Protein AF-A0AAV0K8T2-F1 (afdb_monomer_lite)

Radius of gyration: 36.56 Å; chains: 1; bounding box: 36×113×52 Å

Organism: NCBI:txid586396

Sequence (118 aa):
MGLVESIDGLQYTRMSLVPETDYSPFPNNWRPDHEKALLEFISLDDPQRLEDQRSLISEQGLISPQDYISMLVWNYKRNALPMDHQLSIASTVSNIEKEQTLLSGTEDQASTEHMEHV

Secondary structure (DSSP, 8-state):
--GGGSSTT---SSGGGS-----PPPPTT---HHHHHHHHHHHTTSHHHHHHHHHHHHHH----HHHHHHHHHHHHHHHTS-THHHHHHHHHHHHHHHHHHHTTS-------------

InterPro domains:
  IPR051083 Group II Intron Splicing and Mobility/Defense [PTHR34047] (5-93)

Structure (mmCIF, N/CA/C/O backbone):
data_AF-A0AAV0K8T2-F1
#
_entry.id   AF-A0AAV0K8T2-F1
#
loop_
_atom_site.group_PDB
_atom_site.id
_atom_site.type_symbol
_atom_site.label_atom_id
_atom_site.label_alt_id
_atom_site.label_comp_id
_atom_site.label_asym_id
_atom_site.label_entity_id
_atom_site.label_seq_id
_atom_site.pdbx_PDB_ins_code
_atom_site.Cartn_x
_atom_site.Cartn_y
_atom_site.Cartn_z
_atom_site.occupancy
_atom_site.B_iso_or_equiv
_atom_site.auth_seq_id
_atom_site.auth_comp_id
_atom_site.auth_asym_id
_atom_site.auth_atom_id
_atom_site.pdbx_PDB_model_num
ATOM 1 N N . MET A 1 1 ? 20.219 -27.580 -22.091 1.00 50.38 1 MET A N 1
ATOM 2 C CA . MET A 1 1 ? 18.800 -27.679 -21.709 1.00 50.38 1 MET A CA 1
ATOM 3 C C . MET A 1 1 ? 18.552 -26.630 -20.636 1.00 50.38 1 MET A C 1
ATOM 5 O O . MET A 1 1 ? 18.802 -26.890 -19.466 1.00 50.38 1 MET A O 1
ATOM 9 N N . GLY A 1 2 ? 18.291 -25.390 -21.049 1.00 58.22 2 GLY A N 1
ATOM 10 C CA . GLY A 1 2 ? 18.223 -24.226 -20.154 1.00 58.22 2 GLY A CA 1
ATOM 11 C C . GLY A 1 2 ? 16.782 -23.858 -19.799 1.00 58.22 2 GLY A C 1
ATOM 12 O O . GLY A 1 2 ? 15.859 -24.281 -20.485 1.00 58.22 2 GLY A O 1
ATOM 13 N N . LEU A 1 3 ? 16.604 -23.011 -18.777 1.00 59.47 3 LEU A N 1
ATOM 14 C CA . LEU A 1 3 ? 15.305 -22.486 -18.305 1.00 59.47 3 LEU A CA 1
ATOM 15 C C . LEU A 1 3 ? 14.426 -21.854 -19.411 1.00 59.47 3 LEU A C 1
ATOM 17 O O . LEU A 1 3 ? 13.218 -21.698 -19.246 1.00 59.47 3 LEU A O 1
ATOM 21 N N . VAL A 1 4 ? 15.029 -21.511 -20.550 1.00 58.06 4 VAL A N 1
ATOM 22 C CA . VAL A 1 4 ? 14.377 -20.963 -21.748 1.00 58.06 4 VAL A CA 1
ATOM 23 C C . VAL A 1 4 ? 13.436 -21.966 -22.426 1.00 58.06 4 VAL A C 1
ATOM 25 O O . VAL A 1 4 ? 12.441 -21.555 -23.007 1.00 58.06 4 VAL A O 1
ATOM 28 N N . GLU A 1 5 ? 13.716 -23.268 -22.333 1.00 64.44 5 GLU A N 1
ATOM 29 C CA . GLU A 1 5 ? 12.925 -24.326 -22.987 1.00 64.44 5 GLU A CA 1
ATOM 30 C C . GLU A 1 5 ? 11.782 -24.852 -22.096 1.00 64.44 5 GLU A C 1
ATOM 32 O O . GLU A 1 5 ? 10.986 -25.676 -22.537 1.00 64.44 5 GLU A O 1
ATOM 37 N N . SER A 1 6 ? 11.685 -24.396 -20.840 1.00 67.19 6 SER A N 1
ATOM 38 C CA . SER A 1 6 ? 10.708 -24.895 -19.854 1.00 67.19 6 SER A CA 1
ATOM 39 C C . SER A 1 6 ? 9.328 -24.228 -19.903 1.00 67.19 6 SER A C 1
ATOM 41 O O . SER A 1 6 ? 8.436 -24.653 -19.169 1.00 67.19 6 SER A O 1
ATOM 43 N N . ILE A 1 7 ? 9.132 -23.193 -20.729 1.00 73.06 7 ILE A N 1
ATOM 44 C CA . ILE A 1 7 ? 7.849 -22.485 -20.842 1.00 73.06 7 ILE A CA 1
ATOM 45 C C . ILE A 1 7 ? 7.149 -22.921 -22.128 1.00 73.06 7 ILE A C 1
ATOM 47 O O . ILE A 1 7 ? 7.559 -22.554 -23.230 1.00 73.06 7 ILE A O 1
ATOM 51 N N . ASP A 1 8 ? 6.077 -23.695 -21.975 1.00 77.00 8 ASP A N 1
ATOM 52 C CA . ASP A 1 8 ? 5.278 -24.170 -23.101 1.00 77.00 8 ASP A CA 1
ATOM 53 C C . ASP A 1 8 ? 4.656 -22.986 -23.867 1.00 77.00 8 ASP A C 1
ATOM 55 O O . ASP A 1 8 ? 4.069 -22.077 -23.277 1.00 77.00 8 ASP A O 1
ATOM 59 N N . GLY A 1 9 ? 4.841 -22.964 -25.188 1.00 74.19 9 GLY A N 1
ATOM 60 C CA . GLY A 1 9 ? 4.389 -21.883 -26.074 1.00 74.19 9 GLY A CA 1
ATOM 61 C C . GLY A 1 9 ? 5.331 -20.678 -26.240 1.00 74.19 9 GLY A C 1
ATOM 62 O O . GLY A 1 9 ? 5.055 -19.828 -27.088 1.00 74.19 9 GLY A O 1
ATOM 63 N N . LEU A 1 10 ? 6.453 -20.591 -25.514 1.00 73.88 10 LEU A N 1
ATOM 64 C CA . LEU A 1 10 ? 7.422 -19.498 -25.673 1.00 73.88 10 LEU A CA 1
ATOM 65 C C . LEU A 1 10 ? 8.540 -19.890 -26.653 1.00 73.88 10 LEU A C 1
ATOM 67 O O . LEU A 1 10 ? 9.442 -20.650 -26.317 1.00 73.88 10 LEU A O 1
ATOM 71 N N . GLN A 1 11 ? 8.488 -19.361 -27.879 1.00 76.12 11 GLN A N 1
ATOM 72 C CA . GLN A 1 11 ? 9.486 -19.618 -28.925 1.00 76.12 11 GLN A CA 1
ATOM 73 C C . GLN A 1 11 ? 10.284 -18.345 -29.226 1.00 76.12 11 GLN A C 1
ATOM 75 O O . GLN A 1 11 ? 9.730 -17.358 -29.712 1.00 76.12 11 GLN A O 1
ATOM 80 N N . TYR A 1 12 ? 11.595 -18.364 -28.978 1.00 73.75 12 TYR A N 1
ATOM 81 C CA . TYR A 1 12 ? 12.491 -17.277 -29.380 1.00 73.75 12 TYR A CA 1
ATOM 82 C C . TYR A 1 12 ? 13.090 -17.565 -30.759 1.00 73.75 12 TYR A C 1
ATOM 84 O O . TYR A 1 12 ? 13.816 -18.538 -30.942 1.00 73.75 12 TYR A O 1
ATOM 92 N N . THR A 1 13 ? 12.854 -16.679 -31.730 1.00 79.00 13 THR A N 1
ATOM 93 C CA . THR A 1 13 ? 13.376 -16.826 -33.104 1.00 79.00 13 THR A CA 1
ATOM 94 C C . THR A 1 13 ? 14.907 -16.773 -33.174 1.00 79.00 13 THR A C 1
ATOM 96 O O . THR A 1 13 ? 15.511 -17.290 -34.113 1.00 79.00 13 THR A O 1
ATOM 99 N N . ARG A 1 14 ? 15.560 -16.114 -32.209 1.00 76.25 14 ARG A N 1
ATOM 100 C CA . ARG A 1 14 ? 17.022 -15.991 -32.107 1.00 76.25 14 ARG A CA 1
ATOM 101 C C . ARG A 1 14 ? 17.438 -16.030 -30.641 1.00 76.25 14 ARG A C 1
ATOM 103 O O . ARG A 1 14 ? 16.779 -15.412 -29.814 1.00 76.25 14 ARG A O 1
ATOM 110 N N . MET A 1 15 ? 18.575 -16.660 -30.339 1.00 69.62 15 MET A N 1
ATOM 111 C CA . MET A 1 15 ? 19.129 -16.705 -28.975 1.00 69.62 15 MET A CA 1
ATOM 112 C C . MET A 1 15 ? 19.415 -15.309 -28.399 1.00 69.62 15 MET A C 1
ATOM 114 O O . MET A 1 15 ? 19.295 -15.111 -27.201 1.00 69.62 15 MET A O 1
ATOM 118 N N . SER A 1 16 ? 19.703 -14.319 -29.252 1.00 74.81 16 SER A N 1
ATOM 119 C CA . SER A 1 16 ? 19.895 -12.917 -28.850 1.00 74.81 16 SER A CA 1
ATOM 120 C C . SER A 1 16 ? 18.620 -12.207 -28.378 1.00 74.81 16 SER A C 1
ATOM 122 O O . SER A 1 16 ? 18.697 -11.070 -27.933 1.00 74.81 16 SER A O 1
ATOM 1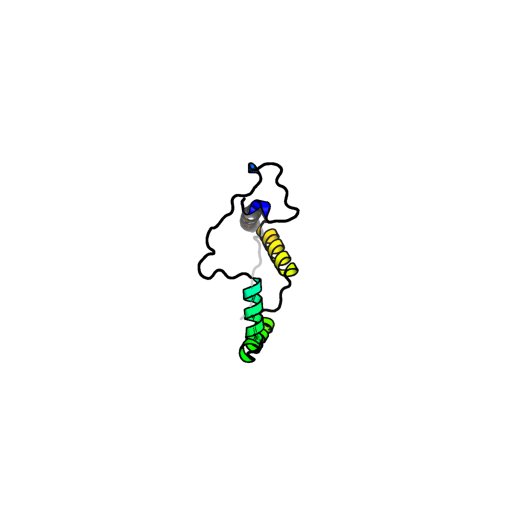24 N N . LEU A 1 17 ? 17.443 -12.812 -28.573 1.00 72.38 17 LEU A N 1
ATOM 125 C CA . LEU A 1 17 ? 16.158 -12.269 -28.116 1.00 72.38 17 LEU A CA 1
ATOM 126 C C . LEU A 1 17 ? 15.755 -12.820 -26.750 1.00 72.38 17 LEU A C 1
ATOM 128 O O . LEU A 1 17 ? 14.760 -12.366 -26.191 1.00 72.38 17 LEU A O 1
ATOM 132 N N . VAL A 1 18 ? 16.508 -13.792 -26.230 1.00 77.31 18 VAL A N 1
ATOM 133 C CA . VAL A 1 18 ? 16.355 -14.243 -24.854 1.00 77.31 18 VAL A CA 1
ATOM 134 C C . VAL A 1 18 ? 16.893 -13.118 -23.968 1.00 77.31 18 VAL A C 1
ATOM 136 O O . VAL A 1 18 ? 18.082 -12.808 -24.066 1.00 77.31 18 VAL A O 1
ATOM 139 N N . PRO A 1 19 ? 16.054 -12.475 -23.139 1.00 76.69 19 PRO A N 1
ATOM 140 C CA . PRO A 1 19 ? 16.553 -11.496 -22.189 1.00 76.69 19 PRO A CA 1
ATOM 141 C C . PRO A 1 19 ? 17.514 -12.191 -21.225 1.00 76.69 19 PRO A C 1
ATOM 143 O O . PRO A 1 19 ? 17.255 -13.311 -20.775 1.00 76.69 19 PRO A O 1
ATOM 146 N N . GLU A 1 20 ? 18.625 -11.534 -20.904 1.00 76.88 20 GLU A N 1
ATOM 147 C CA . GLU A 1 20 ? 19.495 -12.018 -19.841 1.00 76.88 20 GLU A CA 1
ATOM 148 C C . GLU A 1 20 ? 18.703 -12.028 -18.530 1.00 76.88 20 GLU A C 1
ATOM 150 O O . GLU A 1 20 ? 18.023 -11.062 -18.179 1.00 76.88 20 GLU A O 1
ATOM 155 N N . THR A 1 21 ? 18.732 -13.158 -17.830 1.00 76.31 21 THR A N 1
ATOM 156 C CA . THR A 1 21 ? 18.062 -13.297 -16.539 1.00 76.31 21 THR A CA 1
ATOM 157 C C . THR A 1 21 ? 18.824 -12.494 -15.499 1.00 76.31 21 THR A C 1
ATOM 159 O O . THR A 1 21 ? 19.937 -12.868 -15.124 1.00 76.31 21 THR A O 1
ATOM 162 N N . ASP A 1 22 ? 18.214 -11.412 -15.028 1.00 80.50 22 ASP A N 1
ATOM 163 C CA . ASP A 1 22 ? 18.717 -10.657 -13.890 1.00 80.50 22 ASP A CA 1
ATOM 164 C C . ASP A 1 22 ? 18.441 -11.436 -12.595 1.00 80.50 22 ASP A C 1
ATOM 166 O O . ASP A 1 22 ? 17.311 -11.502 -12.112 1.00 80.50 22 ASP A O 1
ATOM 170 N N . TYR A 1 23 ? 19.485 -12.069 -12.057 1.00 79.62 23 TYR A N 1
ATOM 171 C CA . TYR A 1 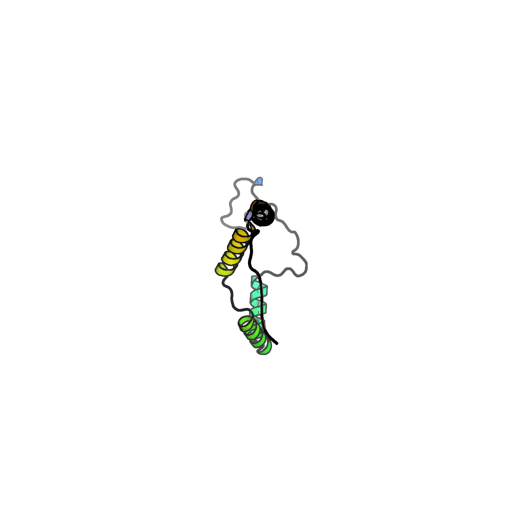23 ? 19.452 -12.744 -10.756 1.00 79.62 23 TYR A CA 1
ATOM 172 C C . TYR A 1 23 ? 19.856 -11.814 -9.609 1.00 79.62 23 TYR A C 1
ATOM 174 O O . TYR A 1 23 ? 20.224 -12.303 -8.536 1.00 79.62 23 TYR A O 1
ATOM 182 N N . SER A 1 24 ? 19.832 -10.491 -9.817 1.00 85.31 24 SER A N 1
ATOM 183 C CA . SER A 1 24 ? 20.051 -9.535 -8.737 1.00 85.31 24 SER A CA 1
ATOM 184 C C . SER A 1 24 ? 19.113 -9.876 -7.579 1.00 85.31 24 SER A C 1
ATOM 186 O O . SER A 1 24 ? 17.894 -9.928 -7.769 1.00 85.31 24 SER A O 1
ATOM 188 N N . PRO A 1 25 ? 19.655 -10.160 -6.381 1.00 86.00 25 PRO A N 1
ATOM 189 C CA . PRO A 1 25 ? 18.822 -10.471 -5.239 1.00 86.00 25 PRO A CA 1
ATOM 190 C C . PRO A 1 25 ? 17.930 -9.271 -4.951 1.00 86.00 25 PRO A C 1
ATOM 192 O O . PRO A 1 25 ? 18.337 -8.116 -5.116 1.00 86.00 25 PRO A O 1
ATOM 195 N N . PHE A 1 26 ? 16.711 -9.544 -4.497 1.00 84.81 26 PHE A N 1
ATOM 196 C CA . PHE A 1 26 ? 15.845 -8.468 -4.062 1.00 84.81 26 PHE A CA 1
ATOM 197 C C . PHE A 1 26 ? 16.535 -7.648 -2.957 1.00 84.81 26 PHE A C 1
ATOM 199 O O . PHE A 1 26 ? 17.255 -8.218 -2.129 1.00 84.81 26 PHE A O 1
ATOM 206 N N . PRO A 1 27 ? 16.322 -6.320 -2.920 1.00 89.75 27 PRO A N 1
ATOM 207 C CA . PRO A 1 27 ? 16.819 -5.482 -1.838 1.00 89.75 27 PRO A CA 1
ATOM 208 C C . PRO A 1 27 ? 16.429 -6.044 -0.466 1.00 89.75 27 PRO A C 1
ATOM 210 O O . PRO A 1 27 ? 15.379 -6.672 -0.315 1.00 89.75 27 PRO A O 1
ATOM 213 N N . ASN A 1 28 ? 17.239 -5.778 0.560 1.00 85.31 28 ASN A N 1
ATOM 214 C CA . ASN A 1 28 ? 16.877 -6.156 1.926 1.00 85.31 28 ASN A CA 1
ATOM 215 C C . ASN A 1 28 ? 15.500 -5.574 2.286 1.00 85.31 28 ASN A C 1
ATOM 217 O O . ASN A 1 28 ? 15.241 -4.393 2.056 1.00 85.31 28 ASN A O 1
ATOM 221 N N . ASN A 1 29 ? 14.630 -6.412 2.855 1.00 85.88 29 ASN A N 1
ATOM 222 C CA . ASN A 1 29 ? 13.235 -6.101 3.195 1.00 85.88 29 ASN A CA 1
ATOM 223 C C . ASN A 1 29 ? 12.328 -5.795 1.991 1.00 85.88 29 ASN A C 1
ATOM 225 O O . ASN A 1 29 ? 11.255 -5.210 2.162 1.00 85.88 29 ASN A O 1
ATOM 229 N N . TRP A 1 30 ? 12.725 -6.184 0.776 1.00 89.56 30 TRP A N 1
ATOM 230 C CA . TRP A 1 30 ? 11.823 -6.122 -0.363 1.00 89.56 30 TRP A CA 1
ATOM 231 C C . TRP A 1 30 ? 10.648 -7.066 -0.137 1.00 89.56 30 TRP A C 1
ATOM 233 O O . TRP A 1 30 ? 10.812 -8.251 0.155 1.00 89.56 30 TRP A O 1
ATOM 243 N N . ARG A 1 31 ? 9.453 -6.507 -0.279 1.00 88.56 31 ARG A N 1
ATOM 244 C CA . ARG A 1 31 ? 8.195 -7.223 -0.169 1.00 88.56 31 ARG A CA 1
ATOM 245 C C . ARG A 1 31 ? 7.325 -6.843 -1.367 1.00 88.56 31 ARG A C 1
ATOM 247 O O . ARG A 1 31 ? 7.185 -5.639 -1.620 1.00 88.56 31 ARG A O 1
ATOM 254 N N . PRO A 1 32 ? 6.715 -7.81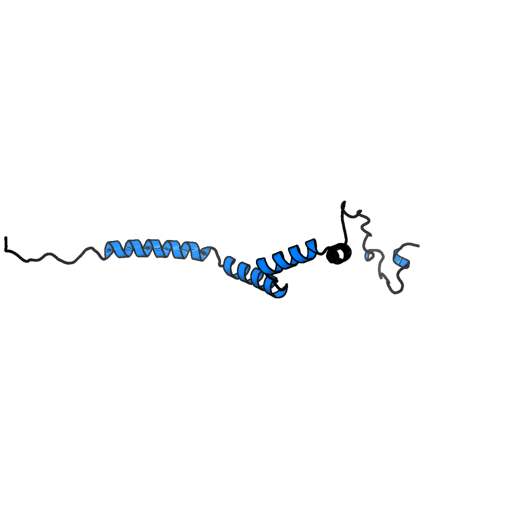2 -2.066 1.00 92.50 32 PRO A N 1
ATOM 255 C CA . PRO A 1 32 ? 5.731 -7.531 -3.101 1.00 92.50 32 PRO A CA 1
ATOM 256 C C . PRO A 1 32 ? 4.555 -6.708 -2.563 1.00 92.50 32 PRO A C 1
ATOM 258 O O . PRO A 1 32 ? 4.118 -6.896 -1.427 1.00 92.50 32 PRO A O 1
ATOM 261 N N . ASP A 1 33 ? 3.982 -5.835 -3.387 1.00 89.19 33 ASP A N 1
ATOM 262 C CA . ASP A 1 33 ? 2.890 -4.960 -2.938 1.00 89.19 33 ASP A CA 1
ATOM 263 C C . ASP A 1 33 ? 1.634 -5.734 -2.527 1.00 89.19 33 ASP A C 1
ATOM 265 O O . ASP A 1 33 ? 0.975 -5.372 -1.554 1.00 89.19 33 ASP A O 1
ATOM 269 N N . HIS A 1 34 ? 1.350 -6.856 -3.193 1.00 91.25 34 HIS A N 1
ATOM 270 C CA . HIS A 1 34 ? 0.235 -7.720 -2.809 1.00 91.25 34 HIS A CA 1
ATOM 271 C C . HIS A 1 34 ? 0.421 -8.322 -1.405 1.00 91.25 34 HIS A C 1
ATOM 273 O O . HIS A 1 34 ? -0.542 -8.422 -0.653 1.00 91.25 34 HIS A O 1
ATOM 279 N N . GLU A 1 35 ? 1.650 -8.675 -1.010 1.00 93.06 35 GLU A N 1
ATOM 280 C CA . GLU A 1 35 ? 1.929 -9.192 0.334 1.00 93.06 35 GLU A CA 1
ATOM 281 C C . GLU A 1 35 ? 1.768 -8.091 1.393 1.00 93.06 35 GLU A C 1
ATOM 283 O O . GLU A 1 35 ? 1.249 -8.348 2.478 1.00 93.06 35 GLU A O 1
ATOM 288 N N . LYS A 1 36 ? 2.147 -6.843 1.077 1.00 91.62 36 LYS A N 1
ATOM 289 C CA . LYS A 1 36 ? 1.898 -5.694 1.968 1.00 91.62 36 LYS A CA 1
ATOM 290 C C . LYS A 1 36 ? 0.402 -5.499 2.209 1.00 91.62 36 LYS A C 1
ATOM 292 O O . LYS A 1 36 ? -0.000 -5.380 3.362 1.00 91.62 36 LYS A O 1
ATOM 297 N N . ALA A 1 37 ? -0.400 -5.529 1.144 1.00 88.75 37 ALA A N 1
ATOM 298 C CA . ALA A 1 37 ? -1.850 -5.370 1.229 1.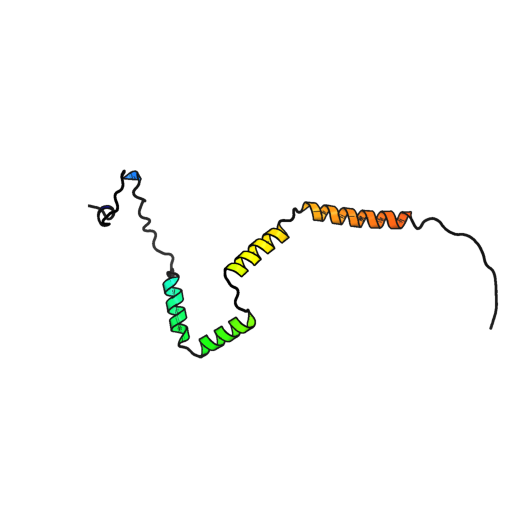00 88.75 37 ALA A CA 1
ATOM 299 C C . ALA A 1 37 ? -2.510 -6.486 2.056 1.00 88.75 37 ALA A C 1
ATOM 301 O O . ALA A 1 37 ? -3.390 -6.218 2.868 1.00 88.75 37 ALA A O 1
ATOM 302 N N . LEU A 1 38 ? -2.061 -7.736 1.900 1.00 92.19 38 LEU A N 1
ATOM 303 C CA . LEU A 1 38 ? -2.572 -8.858 2.694 1.00 92.19 38 LEU A CA 1
ATOM 304 C C . LEU A 1 38 ? -2.229 -8.722 4.181 1.00 92.19 38 LEU A C 1
ATOM 306 O O . LEU A 1 38 ? -3.073 -8.995 5.029 1.00 92.19 38 LEU A O 1
ATOM 310 N N . LEU A 1 39 ? -1.014 -8.286 4.514 1.00 91.06 39 LEU A N 1
ATOM 311 C CA . LEU A 1 39 ? -0.616 -8.076 5.908 1.00 91.06 39 LEU A CA 1
ATOM 312 C C . LEU A 1 39 ? -1.353 -6.906 6.553 1.00 91.06 39 LEU A C 1
ATOM 314 O O . LEU A 1 39 ? -1.729 -6.993 7.720 1.00 91.06 39 LEU A O 1
ATOM 318 N N . GLU A 1 40 ? -1.588 -5.836 5.797 1.00 87.81 40 GLU A N 1
ATOM 319 C CA . GLU A 1 40 ? -2.450 -4.745 6.236 1.00 87.81 40 GLU A CA 1
ATOM 320 C C . GLU A 1 40 ? -3.868 -5.255 6.501 1.00 87.81 40 GLU A C 1
ATOM 322 O O . GLU A 1 40 ? -4.396 -5.011 7.582 1.00 87.81 40 GLU A O 1
ATOM 327 N N . PHE A 1 41 ? -4.438 -6.033 5.576 1.00 87.50 41 PHE A N 1
ATOM 328 C CA . PHE A 1 41 ? -5.767 -6.619 5.726 1.00 87.50 41 PHE A CA 1
ATOM 329 C C . PHE A 1 41 ? -5.877 -7.506 6.971 1.00 87.50 41 PHE A C 1
ATOM 331 O O . PHE A 1 41 ? -6.838 -7.393 7.722 1.00 87.50 41 PHE A O 1
ATOM 338 N N . ILE A 1 42 ? -4.871 -8.343 7.234 1.00 89.12 42 ILE A N 1
ATOM 339 C CA . ILE A 1 42 ? -4.805 -9.152 8.460 1.00 89.12 42 ILE A CA 1
ATOM 340 C C . ILE A 1 42 ? -4.741 -8.252 9.701 1.00 89.12 42 ILE A C 1
ATOM 342 O O . ILE A 1 42 ? -5.364 -8.555 10.714 1.00 89.12 42 ILE A O 1
ATOM 346 N N . SER A 1 43 ? -4.026 -7.126 9.631 1.00 86.12 43 SER A N 1
ATOM 347 C CA . SER A 1 43 ? -3.935 -6.181 10.750 1.00 86.12 43 SER A CA 1
ATOM 348 C C . SER A 1 43 ? -5.249 -5.453 11.063 1.00 86.12 43 SER A C 1
ATOM 350 O O . SER A 1 43 ? -5.362 -4.885 12.145 1.00 86.12 43 SER A O 1
ATOM 352 N N . LEU A 1 44 ? -6.244 -5.500 10.168 1.00 84.00 44 LEU A N 1
ATOM 353 C CA . LEU A 1 44 ? -7.585 -4.944 10.404 1.00 84.00 44 LEU A CA 1
ATOM 354 C C . LEU A 1 44 ? -8.410 -5.747 11.417 1.00 84.00 44 LEU A C 1
ATOM 356 O O . LEU A 1 44 ? -9.450 -5.262 11.854 1.00 84.00 44 LEU A O 1
ATOM 360 N N . ASP A 1 45 ? -7.974 -6.958 11.781 1.00 87.44 45 ASP A N 1
ATOM 361 C CA . ASP A 1 45 ? -8.607 -7.751 12.845 1.00 87.44 45 ASP A CA 1
ATOM 362 C C . ASP A 1 45 ? -8.429 -7.093 14.229 1.00 87.44 45 ASP A C 1
ATOM 364 O O . ASP A 1 45 ? -9.219 -7.316 15.145 1.00 87.44 45 ASP A O 1
ATOM 368 N N . ASP A 1 46 ? -7.417 -6.228 14.378 1.00 91.00 46 ASP A N 1
ATOM 369 C CA . ASP A 1 46 ? -7.223 -5.422 15.580 1.00 91.00 46 ASP A CA 1
ATOM 370 C C . ASP A 1 46 ? -8.194 -4.219 15.593 1.00 91.00 46 ASP A C 1
ATOM 372 O O . ASP A 1 46 ? -8.065 -3.307 14.762 1.00 91.00 46 ASP A O 1
ATOM 376 N N . PRO A 1 47 ? -9.141 -4.158 16.552 1.00 88.00 47 PRO A N 1
ATOM 377 C CA . PRO A 1 47 ? -10.130 -3.086 16.614 1.00 88.00 47 PRO A CA 1
ATOM 378 C C . PRO A 1 47 ? -9.505 -1.703 16.828 1.00 88.00 47 PRO A C 1
ATOM 380 O O . PRO A 1 47 ? -10.086 -0.712 16.387 1.00 88.00 47 PRO A O 1
ATOM 383 N N . GLN A 1 48 ? -8.333 -1.614 17.468 1.00 89.12 48 GLN A N 1
ATOM 384 C CA . GLN A 1 48 ? -7.659 -0.333 17.681 1.00 89.12 48 GLN A CA 1
ATOM 385 C C . GLN A 1 48 ? -7.136 0.237 16.357 1.00 89.12 48 GLN A C 1
ATOM 387 O O . GLN A 1 48 ? -7.357 1.407 16.053 1.00 89.12 48 GLN A O 1
ATOM 392 N N . ARG A 1 49 ? -6.511 -0.606 15.527 1.00 86.44 49 ARG A N 1
ATOM 393 C CA . ARG A 1 49 ? -5.971 -0.193 14.220 1.00 86.44 49 ARG A CA 1
ATOM 394 C C . ARG A 1 49 ? -7.072 0.244 13.263 1.00 86.44 49 ARG A C 1
ATOM 396 O O . ARG A 1 49 ? -6.888 1.202 12.515 1.00 86.44 49 ARG A O 1
ATOM 403 N N . LEU A 1 50 ? -8.212 -0.443 13.304 1.00 87.00 50 LEU A N 1
ATOM 404 C CA . LEU A 1 50 ? -9.369 -0.098 12.486 1.00 87.00 50 LEU A CA 1
ATOM 405 C C . LEU A 1 50 ? -9.940 1.277 12.860 1.00 87.00 50 LEU A C 1
ATOM 407 O O . LEU A 1 50 ? -10.289 2.057 11.972 1.00 87.00 50 LEU A O 1
ATOM 411 N N . GLU A 1 51 ? -10.040 1.579 14.155 1.00 89.38 51 GLU A N 1
ATOM 412 C CA . GLU A 1 51 ? -10.534 2.876 14.623 1.00 89.38 51 GLU A CA 1
ATOM 413 C C . GLU A 1 51 ? -9.562 4.009 14.269 1.00 89.38 51 GLU A C 1
ATOM 415 O O . GLU A 1 51 ? -9.990 5.044 13.758 1.00 89.38 51 GLU A O 1
ATOM 420 N N . ASP A 1 52 ? -8.253 3.782 14.409 1.00 88.81 52 ASP A N 1
ATOM 421 C CA . ASP A 1 52 ? -7.227 4.742 13.988 1.00 88.81 52 ASP A CA 1
ATOM 422 C C . ASP A 1 52 ? -7.321 5.037 12.479 1.00 88.81 52 ASP A C 1
ATOM 424 O O . ASP A 1 52 ? -7.301 6.196 12.057 1.00 88.81 52 ASP A O 1
ATOM 428 N N . GLN A 1 53 ? -7.491 4.007 11.643 1.00 86.19 53 GLN A N 1
ATOM 429 C CA . GLN A 1 53 ? -7.680 4.187 10.200 1.00 86.19 53 GLN A CA 1
ATOM 430 C C . GLN A 1 53 ? -8.976 4.924 9.865 1.00 86.19 53 GLN A C 1
ATOM 432 O O . GLN A 1 53 ? -8.991 5.743 8.946 1.00 86.19 53 GLN A O 1
ATOM 437 N N . ARG A 1 54 ? -10.063 4.670 10.600 1.00 86.88 54 ARG A N 1
ATOM 438 C CA . ARG A 1 54 ? -11.316 5.420 10.445 1.00 86.88 54 ARG A CA 1
ATOM 439 C C . ARG A 1 54 ? -11.142 6.886 10.810 1.00 86.88 54 ARG A C 1
ATOM 441 O O . ARG A 1 54 ? -11.629 7.733 10.062 1.00 86.88 54 ARG A O 1
ATOM 448 N N . SER A 1 55 ? -10.421 7.178 11.891 1.00 90.19 55 SER A N 1
ATOM 449 C CA . SER A 1 55 ? -10.085 8.548 12.284 1.00 90.19 55 SER A CA 1
ATOM 450 C C . SER A 1 55 ? -9.300 9.244 11.176 1.00 90.19 55 SER A C 1
ATOM 452 O O . SER A 1 55 ? -9.728 10.290 10.695 1.00 90.19 55 SER A O 1
ATOM 454 N N . LEU A 1 56 ? -8.234 8.617 10.672 1.00 87.38 56 LEU A N 1
ATOM 455 C CA . LEU A 1 56 ? -7.416 9.163 9.582 1.00 87.38 56 LEU A CA 1
ATOM 456 C C . LEU A 1 56 ? -8.231 9.402 8.304 1.00 87.38 56 LEU A C 1
ATOM 458 O O . LEU A 1 56 ? -8.163 10.471 7.704 1.00 87.38 56 LEU A O 1
ATOM 462 N N . ILE A 1 57 ? -9.064 8.441 7.902 1.00 88.50 57 ILE A N 1
ATOM 463 C CA . ILE A 1 57 ? -9.948 8.602 6.741 1.00 88.50 57 ILE A CA 1
ATOM 464 C C . ILE A 1 57 ? -10.943 9.748 6.960 1.00 88.50 57 ILE A C 1
ATOM 466 O O . ILE A 1 57 ? -11.240 10.482 6.018 1.00 88.50 57 ILE A O 1
ATOM 470 N N . SER A 1 58 ? -11.454 9.924 8.181 1.00 89.75 58 SER A N 1
ATOM 471 C CA . SER A 1 58 ? -12.374 11.019 8.503 1.00 89.75 58 SER A CA 1
ATOM 472 C C . SER A 1 58 ? -11.692 12.391 8.506 1.00 89.75 58 SER A C 1
ATOM 474 O O . SER A 1 58 ? -12.304 13.372 8.087 1.00 89.75 58 SER A O 1
ATOM 476 N N . GLU A 1 59 ? -10.426 12.459 8.922 1.00 91.69 59 GLU A N 1
ATOM 477 C CA . GLU A 1 59 ? -9.651 13.698 9.011 1.00 91.69 59 GLU A CA 1
ATOM 478 C C . GLU A 1 59 ? -9.043 14.116 7.669 1.00 91.69 59 GLU A C 1
ATOM 480 O O . GLU A 1 59 ? -9.140 15.279 7.278 1.00 91.69 59 GLU A O 1
ATOM 485 N N . GLN A 1 60 ? -8.390 13.189 6.964 1.00 85.06 60 GLN A N 1
ATOM 486 C CA . GLN A 1 60 ? -7.711 13.467 5.695 1.00 85.06 60 GLN A CA 1
ATOM 487 C C . GLN A 1 60 ? -8.629 13.303 4.477 1.00 85.06 60 GLN A C 1
ATOM 489 O O . GLN A 1 60 ? -8.326 13.839 3.409 1.00 85.06 60 GLN A O 1
ATOM 494 N N . GLY A 1 61 ? -9.757 12.608 4.629 1.00 83.25 61 GLY A N 1
ATOM 495 C CA . GLY A 1 61 ? -10.651 12.278 3.526 1.00 83.25 61 GLY A CA 1
ATOM 496 C C . GLY A 1 61 ? -10.072 11.210 2.594 1.00 83.25 61 GLY A C 1
ATOM 497 O O . GLY A 1 61 ? -8.877 10.919 2.573 1.00 83.25 61 GLY A O 1
ATOM 498 N N . LEU A 1 62 ? -10.942 10.607 1.787 1.00 84.19 62 LEU A N 1
ATOM 499 C CA . LEU A 1 62 ? -10.537 9.709 0.707 1.00 84.19 62 LEU A CA 1
ATOM 500 C C . LEU A 1 62 ? -10.411 10.510 -0.586 1.00 84.19 62 LEU A C 1
ATOM 502 O O . LEU A 1 62 ? -11.357 11.185 -0.991 1.00 84.19 62 LEU A O 1
ATOM 506 N N . ILE A 1 63 ? -9.264 10.397 -1.254 1.00 86.12 63 ILE A N 1
ATOM 507 C CA . ILE A 1 63 ? -9.077 10.910 -2.611 1.00 86.12 63 ILE A CA 1
ATOM 508 C C . ILE A 1 63 ? -9.055 9.735 -3.583 1.00 86.12 63 ILE A C 1
ATOM 510 O O . ILE A 1 63 ? -8.338 8.754 -3.373 1.00 86.12 63 ILE A O 1
ATOM 514 N N . SER A 1 64 ? -9.852 9.806 -4.650 1.00 87.44 64 SER A N 1
ATOM 515 C CA . SER A 1 64 ? -9.758 8.792 -5.695 1.00 87.44 64 SER A CA 1
ATOM 516 C C . SER A 1 64 ? -8.431 8.959 -6.453 1.00 87.44 64 SER A C 1
ATOM 518 O O . SER A 1 64 ? -7.934 10.082 -6.592 1.00 87.44 64 SER A O 1
ATOM 520 N N . PRO A 1 65 ? -7.846 7.880 -7.005 1.00 87.69 65 PRO A N 1
ATOM 521 C CA . PRO A 1 65 ? -6.655 7.998 -7.846 1.00 87.69 65 PRO A CA 1
ATOM 522 C C . PRO A 1 65 ? -6.843 8.987 -9.007 1.00 87.69 65 PRO A C 1
ATOM 524 O O . PRO A 1 65 ? -5.916 9.708 -9.374 1.00 87.69 65 PRO A O 1
ATOM 527 N N . GLN A 1 66 ? -8.060 9.063 -9.555 1.00 92.75 66 GLN A N 1
ATOM 528 C CA . GLN A 1 66 ? -8.418 10.007 -10.611 1.00 92.75 66 GLN A CA 1
ATOM 529 C C . GLN A 1 66 ? -8.370 11.462 -10.126 1.00 92.75 66 GLN A C 1
ATOM 531 O O . GLN A 1 66 ? -7.814 12.316 -10.823 1.00 92.75 66 GLN A O 1
ATOM 536 N N . ASP A 1 67 ? -8.906 11.751 -8.940 1.00 89.62 67 ASP A N 1
ATOM 537 C CA . ASP A 1 67 ? -8.869 13.095 -8.351 1.00 89.62 67 ASP A CA 1
ATOM 538 C C . ASP A 1 67 ? -7.437 13.503 -8.001 1.00 89.62 67 ASP A C 1
ATOM 540 O O . ASP A 1 67 ? -7.037 14.643 -8.239 1.00 89.62 67 ASP A O 1
ATOM 544 N N . TYR A 1 68 ? -6.626 12.556 -7.522 1.00 90.44 68 TYR A N 1
ATOM 545 C CA . TYR A 1 68 ? -5.210 12.783 -7.244 1.00 90.44 68 TYR A CA 1
ATOM 546 C C . TYR A 1 68 ? -4.435 13.162 -8.512 1.00 90.44 68 TYR A C 1
ATOM 548 O O . TYR A 1 68 ? -3.736 14.177 -8.537 1.00 90.44 68 TYR A O 1
ATOM 556 N N . ILE A 1 69 ? -4.611 12.403 -9.599 1.00 94.25 69 ILE A N 1
ATOM 557 C CA . ILE A 1 69 ? -3.997 12.719 -10.898 1.00 94.25 69 ILE A CA 1
ATOM 558 C C . ILE A 1 69 ? -4.492 14.077 -11.407 1.00 94.25 69 ILE A C 1
ATOM 560 O O . ILE A 1 69 ? -3.693 14.891 -11.872 1.00 94.25 69 ILE A O 1
ATOM 564 N N . SER A 1 70 ? -5.789 14.355 -11.282 1.00 94.75 70 SER A N 1
ATOM 565 C CA . SER A 1 70 ? -6.381 15.628 -11.705 1.00 94.75 70 SER A CA 1
ATOM 566 C C . SER A 1 70 ? -5.787 16.808 -10.935 1.00 94.75 70 SER A C 1
ATOM 568 O O . SER A 1 70 ? -5.429 17.816 -11.543 1.00 94.75 70 SER A O 1
ATOM 570 N N . MET A 1 71 ? -5.598 16.668 -9.622 1.00 92.25 71 MET A N 1
ATOM 571 C CA . MET A 1 71 ? -4.935 17.662 -8.779 1.00 92.25 71 MET A CA 1
ATOM 572 C C . MET A 1 71 ? -3.476 17.881 -9.198 1.00 92.25 71 MET A C 1
ATOM 574 O O . MET A 1 71 ? -3.041 19.029 -9.294 1.00 92.25 71 MET A O 1
ATOM 578 N N . LEU A 1 72 ? -2.721 16.818 -9.489 1.00 92.44 72 LEU A N 1
ATOM 579 C CA . LEU A 1 72 ? -1.339 16.934 -9.968 1.00 92.44 72 LEU A CA 1
ATOM 580 C C . LEU A 1 72 ? -1.260 17.672 -11.308 1.00 92.44 72 LEU A C 1
ATOM 582 O O . LEU A 1 72 ? -0.490 18.624 -11.439 1.00 92.44 72 LEU A O 1
ATOM 586 N N . VAL A 1 73 ? -2.079 17.275 -12.285 1.00 94.75 73 VAL A N 1
ATOM 587 C CA . VAL A 1 73 ? -2.135 17.911 -13.612 1.00 94.75 73 VAL A CA 1
ATOM 588 C C . VAL A 1 73 ? -2.561 19.371 -13.492 1.00 94.75 73 VAL A C 1
ATOM 590 O O . VAL A 1 73 ? -1.985 20.241 -14.146 1.00 94.75 73 VAL A O 1
ATOM 593 N N . TRP A 1 74 ? -3.539 19.659 -12.635 1.00 90.31 74 TRP A N 1
ATOM 594 C CA . TRP A 1 74 ? -3.999 21.018 -12.379 1.00 90.31 74 TRP A CA 1
ATOM 595 C C . TRP A 1 74 ? -2.915 21.885 -11.735 1.00 90.31 74 TRP A C 1
ATOM 597 O O . TRP A 1 74 ? -2.657 22.992 -12.208 1.00 90.31 74 TRP A O 1
ATOM 607 N N . ASN A 1 75 ? -2.231 21.376 -10.709 1.00 89.94 75 ASN A N 1
ATOM 608 C CA . ASN A 1 75 ? -1.117 22.065 -10.060 1.00 89.94 75 ASN A CA 1
ATOM 609 C C . ASN A 1 75 ? 0.032 22.309 -11.036 1.00 89.94 75 ASN A C 1
ATOM 611 O O . ASN A 1 75 ? 0.580 23.409 -11.072 1.00 89.94 75 ASN A O 1
ATOM 615 N N . TYR A 1 76 ? 0.357 21.319 -11.868 1.00 90.69 76 TYR A N 1
ATOM 616 C CA . TYR A 1 76 ? 1.341 21.480 -12.929 1.00 90.69 76 TYR A CA 1
ATOM 617 C C . TYR A 1 76 ? 0.914 22.582 -13.898 1.00 90.69 76 TYR A C 1
ATOM 619 O O . TYR A 1 76 ? 1.659 23.531 -14.088 1.00 90.69 76 TYR A O 1
ATOM 627 N N . LYS A 1 77 ? -0.310 22.537 -14.434 1.00 89.19 77 LYS A N 1
ATOM 628 C CA . LYS A 1 77 ? -0.834 23.566 -15.346 1.00 89.19 77 LYS A CA 1
ATOM 629 C C . LYS A 1 77 ? -0.806 24.968 -14.727 1.00 89.19 77 LYS A C 1
ATOM 631 O O . LYS A 1 77 ? -0.434 25.920 -15.405 1.00 89.19 77 LYS A O 1
ATOM 636 N N . ARG A 1 78 ? -1.194 25.102 -13.455 1.00 85.94 78 ARG A N 1
ATOM 637 C CA . ARG A 1 78 ? -1.210 26.384 -12.733 1.00 85.94 78 ARG A CA 1
ATOM 638 C C . ARG A 1 78 ? 0.197 26.941 -12.520 1.00 85.94 78 ARG A C 1
ATOM 640 O O . ARG A 1 78 ? 0.398 28.143 -12.647 1.00 85.94 78 ARG A O 1
ATOM 647 N N . ASN A 1 79 ? 1.151 26.071 -12.200 1.00 83.44 79 ASN A N 1
ATOM 648 C CA . ASN A 1 79 ? 2.532 26.453 -11.903 1.00 83.44 79 ASN A CA 1
ATOM 649 C C . ASN A 1 79 ? 3.436 26.470 -13.152 1.00 83.44 79 ASN A C 1
ATOM 651 O O . ASN A 1 79 ? 4.544 26.986 -13.083 1.00 83.44 79 ASN A O 1
ATOM 655 N N . ALA A 1 80 ? 2.972 25.937 -14.286 1.00 71.56 80 ALA A N 1
ATOM 656 C CA . ALA A 1 80 ? 3.662 25.939 -15.577 1.00 71.56 80 ALA A CA 1
ATOM 657 C C . ALA A 1 80 ? 3.378 27.195 -16.420 1.00 71.56 80 ALA A C 1
ATOM 659 O O . ALA A 1 80 ? 3.811 27.261 -17.571 1.00 71.56 80 ALA A O 1
ATOM 660 N N . LEU A 1 81 ? 2.667 28.196 -15.881 1.00 61.66 81 LEU A N 1
ATOM 661 C CA . LEU A 1 81 ? 2.647 29.519 -16.503 1.00 61.66 81 LEU A CA 1
ATOM 662 C C . LEU A 1 81 ? 4.097 30.026 -16.595 1.00 61.66 81 LEU A C 1
ATOM 664 O O . LEU A 1 81 ? 4.806 29.992 -15.587 1.00 61.66 81 LEU A O 1
ATOM 668 N N . PRO A 1 82 ? 4.561 30.465 -17.778 1.00 57.56 82 PRO A N 1
ATOM 669 C CA . PRO A 1 82 ? 5.941 30.880 -17.948 1.00 57.56 82 PRO A CA 1
ATOM 670 C C . PRO A 1 82 ? 6.241 32.043 -17.001 1.00 57.56 82 PRO A C 1
ATOM 672 O O . PRO A 1 82 ? 5.438 32.969 -16.847 1.00 57.56 82 PRO A O 1
ATOM 675 N N . MET A 1 83 ? 7.426 31.994 -16.389 1.00 55.06 83 MET A N 1
ATOM 676 C CA . MET A 1 83 ? 8.002 33.041 -15.533 1.00 55.06 83 MET A CA 1
ATOM 677 C C . MET A 1 83 ? 7.999 34.447 -16.175 1.00 55.06 83 MET A C 1
ATOM 679 O O . MET A 1 83 ? 8.223 35.440 -15.486 1.00 55.06 83 MET A O 1
ATOM 683 N N . ASP A 1 84 ? 7.671 34.556 -17.462 1.00 54.62 84 ASP A N 1
ATOM 684 C CA . ASP A 1 84 ? 7.607 35.794 -18.237 1.00 54.62 84 ASP A CA 1
ATOM 685 C C . ASP A 1 84 ? 6.490 36.757 -17.786 1.00 54.62 84 ASP A C 1
ATOM 687 O O . ASP A 1 84 ? 6.630 37.974 -17.922 1.00 54.62 84 ASP A O 1
ATOM 691 N N . HIS A 1 85 ? 5.405 36.269 -17.168 1.00 51.09 85 HIS A N 1
ATOM 692 C CA . HIS A 1 85 ? 4.342 37.155 -16.661 1.00 51.09 85 HIS A CA 1
ATOM 693 C C . HIS A 1 85 ? 4.646 37.787 -15.292 1.00 51.09 85 HIS A C 1
ATOM 695 O O . HIS A 1 85 ? 4.059 38.821 -14.970 1.00 51.09 85 HIS A O 1
ATOM 701 N N . GLN A 1 86 ? 5.575 37.238 -14.498 1.00 50.44 86 GLN A N 1
ATOM 702 C CA . GLN A 1 86 ? 5.964 37.862 -13.223 1.00 50.44 86 GLN A CA 1
ATOM 703 C C . GLN A 1 86 ? 6.847 39.101 -13.441 1.00 50.44 86 GLN A C 1
ATOM 705 O O . GLN A 1 86 ? 6.690 40.088 -12.723 1.00 50.44 86 GLN A O 1
ATOM 710 N N . LEU A 1 87 ? 7.688 39.111 -14.487 1.00 51.69 87 LEU A N 1
ATOM 711 C CA . LEU A 1 87 ? 8.388 40.331 -14.909 1.00 51.69 87 LEU A CA 1
ATOM 712 C C . LEU A 1 87 ? 7.418 41.384 -15.463 1.00 51.69 87 LEU A C 1
ATOM 714 O O . LEU A 1 87 ? 7.600 42.575 -15.210 1.00 51.69 87 LEU A O 1
ATOM 718 N N . SER A 1 88 ? 6.370 40.958 -16.178 1.00 47.72 88 SER A N 1
ATOM 719 C CA . SER A 1 88 ? 5.379 41.885 -16.725 1.00 47.72 88 SER A CA 1
ATOM 720 C C . SER A 1 88 ? 4.593 42.584 -15.612 1.00 47.72 88 SER A C 1
ATOM 722 O O . SER A 1 88 ? 4.564 43.809 -15.609 1.00 47.72 88 SER A O 1
ATOM 724 N N . ILE A 1 89 ? 4.081 41.866 -14.603 1.00 50.72 89 ILE A N 1
ATOM 725 C CA . ILE A 1 89 ? 3.325 42.479 -13.490 1.00 50.72 89 ILE A CA 1
ATOM 726 C C . ILE A 1 89 ? 4.205 43.434 -12.660 1.00 50.72 89 ILE A C 1
ATOM 728 O O . ILE A 1 89 ? 3.751 44.519 -12.301 1.00 50.72 89 ILE A O 1
ATOM 732 N N . ALA A 1 90 ? 5.479 43.101 -12.416 1.00 51.88 90 ALA A N 1
ATOM 733 C CA . ALA A 1 90 ? 6.414 44.010 -11.739 1.00 51.88 90 ALA A CA 1
ATOM 734 C C . ALA A 1 90 ? 6.688 45.297 -12.551 1.00 51.88 90 ALA A C 1
ATOM 736 O O . ALA A 1 90 ? 6.825 46.387 -11.986 1.00 51.88 90 ALA A O 1
ATOM 737 N N . SER A 1 91 ? 6.716 45.199 -13.886 1.00 52.53 91 SER A N 1
ATOM 738 C CA . SER A 1 91 ? 6.846 46.364 -14.773 1.00 52.53 91 SER A CA 1
ATOM 739 C C . SER A 1 91 ? 5.567 47.212 -14.853 1.00 52.53 91 SER A C 1
ATOM 741 O O . SER A 1 91 ? 5.650 48.434 -14.965 1.00 52.53 91 SER A O 1
ATOM 743 N N . THR A 1 92 ? 4.377 46.610 -14.736 1.00 52.31 92 THR A N 1
ATOM 744 C CA . THR A 1 92 ? 3.110 47.361 -14.732 1.00 52.31 92 THR A CA 1
ATOM 745 C C . THR A 1 92 ? 2.906 48.111 -13.420 1.00 52.31 92 THR A C 1
ATOM 747 O O . THR A 1 92 ? 2.507 49.271 -13.449 1.00 52.31 92 THR A O 1
ATOM 750 N N . VAL A 1 93 ? 3.234 47.500 -12.276 1.00 56.62 93 VAL A N 1
ATOM 751 C CA . VAL A 1 93 ? 3.118 48.152 -10.956 1.00 56.62 93 VAL A CA 1
ATOM 752 C C . VAL A 1 93 ? 4.071 49.350 -10.846 1.00 56.62 93 VAL A C 1
ATOM 754 O O . VAL A 1 93 ? 3.663 50.416 -10.395 1.00 56.62 93 VAL A O 1
ATOM 757 N N . SER A 1 94 ? 5.299 49.231 -11.361 1.00 55.31 94 SER A N 1
ATOM 758 C CA . SER A 1 94 ? 6.269 50.340 -11.366 1.00 55.31 94 SER A CA 1
ATOM 759 C C . SER A 1 94 ? 5.937 51.476 -12.350 1.00 55.31 94 SER A C 1
ATOM 761 O O . SER A 1 94 ? 6.352 52.614 -12.125 1.00 55.31 94 SER A O 1
ATOM 763 N N . ASN A 1 95 ? 5.178 51.211 -13.420 1.00 52.31 95 ASN A N 1
ATOM 764 C CA . ASN A 1 95 ? 4.683 52.257 -14.326 1.00 52.31 95 ASN A CA 1
ATOM 765 C C . ASN A 1 95 ? 3.465 53.004 -13.760 1.00 52.31 95 ASN A C 1
ATOM 767 O O . ASN A 1 95 ? 3.379 54.220 -13.924 1.00 52.31 95 ASN A O 1
ATOM 771 N N . ILE A 1 96 ? 2.577 52.316 -13.035 1.00 56.34 96 ILE A N 1
ATOM 772 C CA . ILE A 1 96 ? 1.409 52.937 -12.386 1.00 56.34 96 ILE A CA 1
ATOM 773 C C . ILE A 1 96 ? 1.848 53.945 -11.306 1.00 56.34 96 ILE A C 1
ATOM 775 O O . ILE A 1 96 ? 1.263 55.021 -11.195 1.00 56.34 96 ILE A O 1
ATOM 779 N N . GLU A 1 97 ? 2.921 53.661 -10.561 1.00 53.47 97 GLU A N 1
ATOM 780 C CA . GLU A 1 97 ? 3.474 54.597 -9.565 1.00 53.47 97 GLU A CA 1
ATOM 781 C C . GLU A 1 97 ? 4.109 55.852 -10.200 1.00 53.47 97 GLU A C 1
ATOM 783 O O . GLU A 1 97 ? 4.058 56.944 -9.627 1.00 53.47 97 GLU A O 1
ATOM 788 N N . LYS A 1 98 ? 4.675 55.738 -11.410 1.00 52.28 98 LYS A N 1
ATOM 789 C CA . LYS A 1 98 ? 5.269 56.881 -12.127 1.00 52.28 98 LYS A CA 1
ATOM 790 C C . LYS A 1 98 ? 4.228 57.785 -12.790 1.00 52.28 98 LYS A C 1
ATOM 792 O O . LYS A 1 98 ? 4.433 58.994 -12.816 1.00 52.28 98 LYS A O 1
ATOM 797 N N . GLU A 1 99 ? 3.109 57.249 -13.275 1.00 48.91 99 GLU A N 1
ATOM 798 C CA . GLU A 1 99 ? 2.027 58.075 -13.838 1.00 48.91 99 GLU A CA 1
ATOM 799 C C . GLU A 1 99 ? 1.243 58.848 -12.764 1.00 48.91 99 GLU A C 1
ATOM 801 O O . GLU A 1 99 ? 0.854 59.992 -12.999 1.00 48.91 99 GLU A O 1
ATOM 806 N N . GLN A 1 100 ? 1.079 58.296 -11.554 1.00 53.25 100 GLN A N 1
ATOM 807 C CA . GLN A 1 100 ? 0.378 58.990 -10.461 1.00 53.25 100 GLN A CA 1
ATOM 808 C C . GLN A 1 100 ? 1.141 60.210 -9.913 1.00 53.25 100 GLN A C 1
ATOM 810 O O . GLN A 1 100 ? 0.521 61.153 -9.428 1.00 53.25 100 GLN A O 1
ATOM 815 N N . THR A 1 101 ? 2.474 60.243 -10.028 1.00 50.16 101 THR A N 1
ATOM 816 C CA . THR A 1 101 ? 3.287 61.396 -9.584 1.00 50.16 101 THR A CA 1
ATOM 817 C C . THR A 1 101 ? 3.332 62.541 -10.601 1.00 50.16 101 THR A C 1
ATOM 819 O O . THR A 1 101 ? 3.545 63.688 -10.214 1.00 50.16 101 THR A O 1
ATOM 822 N N . LEU A 1 102 ? 3.079 62.263 -11.886 1.00 47.03 102 LEU A N 1
ATOM 823 C CA . LEU A 1 102 ? 3.051 63.262 -12.965 1.00 47.03 102 LEU A CA 1
ATOM 824 C C . LEU A 1 102 ? 1.695 63.974 -13.105 1.00 47.03 102 LEU A C 1
ATOM 826 O O . LEU A 1 102 ? 1.656 65.106 -13.578 1.00 47.03 102 LEU A O 1
ATOM 830 N N . LEU A 1 103 ? 0.600 63.346 -12.665 1.00 45.50 103 LEU A N 1
ATOM 831 C CA . LEU A 1 103 ? -0.763 63.893 -12.760 1.00 45.50 103 LEU A CA 1
ATOM 832 C C . LEU A 1 103 ? -1.204 64.725 -11.538 1.00 45.50 103 LEU A C 1
ATOM 834 O O . LEU A 1 103 ? -2.285 65.298 -11.561 1.00 45.50 103 LEU A O 1
ATOM 838 N N . SER A 1 104 ? -0.379 64.836 -10.489 1.00 42.75 104 SER A N 1
ATOM 839 C CA . SER A 1 104 ? -0.689 65.619 -9.274 1.00 42.75 104 SER A CA 1
ATOM 840 C C . SER A 1 104 ? -0.113 67.048 -9.293 1.00 42.75 104 SER A C 1
ATOM 842 O O . SER A 1 104 ? -0.022 67.698 -8.251 1.00 42.75 104 SER A O 1
ATOM 844 N N . GLY A 1 105 ? 0.341 67.521 -10.456 1.00 46.97 105 GLY A N 1
ATOM 845 C CA . GLY A 1 105 ? 1.129 68.743 -10.602 1.00 46.97 105 GLY A CA 1
ATOM 846 C C . GLY A 1 105 ? 0.453 69.857 -11.391 1.00 46.97 105 GLY A C 1
ATOM 847 O O . GLY A 1 105 ? 1.136 70.493 -12.186 1.00 46.97 105 GLY A O 1
ATOM 848 N N . THR A 1 106 ? -0.853 70.091 -11.263 1.00 49.81 106 THR A N 1
ATOM 849 C CA . THR A 1 106 ? -1.501 71.353 -11.684 1.00 49.81 106 THR A CA 1
ATOM 850 C C . THR A 1 106 ? -2.915 71.429 -11.093 1.00 49.81 106 THR A C 1
ATOM 852 O O . THR A 1 106 ? -3.523 70.381 -10.932 1.00 49.81 106 THR A O 1
ATOM 855 N N . GLU A 1 107 ? -3.403 72.648 -10.814 1.00 36.72 107 GLU A N 1
ATOM 856 C CA . GLU A 1 107 ? -4.684 73.028 -10.158 1.00 36.72 107 GLU A CA 1
ATOM 857 C C . GLU A 1 107 ? -4.575 73.147 -8.613 1.00 36.72 107 GLU A C 1
ATOM 859 O O . GLU A 1 107 ? -4.256 72.184 -7.930 1.00 36.72 107 GLU A O 1
ATOM 864 N N . ASP A 1 108 ? -4.762 74.280 -7.925 1.00 37.00 108 ASP A N 1
ATOM 865 C CA . ASP A 1 108 ? -5.175 75.637 -8.291 1.00 37.00 108 ASP A CA 1
ATOM 866 C C . ASP A 1 108 ? -4.700 76.643 -7.218 1.00 37.00 108 ASP A C 1
ATOM 868 O O . ASP A 1 108 ? -4.818 76.414 -6.012 1.00 37.00 108 ASP A O 1
ATOM 872 N N . GLN A 1 109 ? -4.196 77.797 -7.665 1.00 40.84 109 GLN A N 1
ATOM 873 C CA . GLN A 1 109 ? -4.171 79.032 -6.880 1.00 40.84 109 GLN A CA 1
ATOM 874 C C . GLN A 1 109 ? -5.489 79.773 -7.126 1.00 40.84 109 GLN A C 1
ATOM 876 O O . GLN A 1 109 ? -5.705 80.199 -8.255 1.00 40.84 109 GLN A O 1
ATOM 881 N N . ALA A 1 110 ? -6.313 79.988 -6.095 1.00 32.91 110 ALA A N 1
ATOM 882 C CA . ALA A 1 110 ? -7.066 81.234 -5.874 1.00 32.91 110 ALA A CA 1
ATOM 883 C C . ALA A 1 110 ? -8.069 81.101 -4.713 1.00 32.91 110 ALA A C 1
ATOM 885 O O . ALA A 1 110 ? -9.016 80.330 -4.782 1.00 32.91 110 ALA A O 1
ATOM 886 N N . SER A 1 111 ? -7.874 81.970 -3.716 1.00 33.41 111 SER A N 1
ATOM 887 C CA . SER A 1 111 ? -8.915 82.728 -3.005 1.00 33.41 111 SER A CA 1
ATOM 888 C C . SER A 1 111 ? -9.965 81.976 -2.176 1.00 33.41 111 SER A C 1
ATOM 890 O O . SER A 1 111 ? -10.836 81.299 -2.707 1.00 33.41 111 SER A O 1
ATOM 892 N N . THR A 1 112 ? -10.027 82.271 -0.872 1.00 35.12 112 THR A N 1
ATOM 893 C CA . THR A 1 112 ? -11.068 83.164 -0.312 1.00 35.12 112 THR A CA 1
ATOM 894 C C . THR A 1 112 ? -10.823 83.412 1.184 1.00 35.12 112 THR A C 1
ATOM 896 O O . THR A 1 112 ? -10.471 82.520 1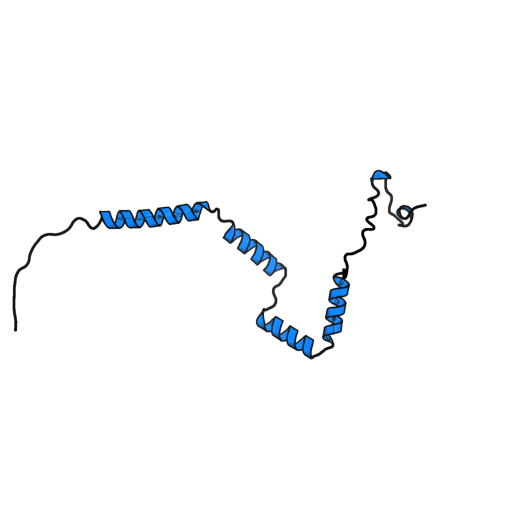.950 1.00 35.12 112 THR A O 1
ATOM 899 N N . GLU A 1 113 ? -10.962 84.685 1.530 1.00 38.12 113 GLU A N 1
ATOM 900 C CA . GLU A 1 113 ? -10.796 85.389 2.799 1.00 38.12 113 GLU A CA 1
ATOM 901 C C . GLU A 1 113 ? -11.796 84.975 3.910 1.00 38.12 113 GLU A C 1
ATOM 903 O O . GLU A 1 113 ? -12.879 84.499 3.598 1.00 38.12 113 GLU A O 1
ATOM 908 N N . HIS A 1 114 ? -11.399 85.216 5.180 1.00 34.19 114 HIS A N 1
ATOM 909 C CA . HIS A 1 114 ? -12.153 85.752 6.351 1.00 34.19 114 HIS A CA 1
ATOM 910 C C . HIS A 1 114 ? -13.628 85.326 6.630 1.00 34.19 114 HIS A C 1
ATOM 912 O O . HIS A 1 114 ? -14.433 85.238 5.723 1.00 34.19 114 HIS A O 1
ATOM 918 N N . MET A 1 115 ? -14.168 85.194 7.857 1.00 36.81 115 MET A N 1
ATOM 919 C CA . MET A 1 115 ? -13.775 85.414 9.266 1.00 36.81 115 MET A CA 1
ATOM 920 C C . MET A 1 115 ? -14.963 84.974 10.184 1.00 36.81 115 MET A C 1
ATOM 922 O O . MET A 1 115 ? -16.065 84.772 9.685 1.00 36.81 115 MET A O 1
ATOM 926 N N . GLU A 1 116 ? -14.721 84.927 11.507 1.00 36.38 116 GLU A N 1
ATOM 927 C CA . GLU A 1 116 ? -15.655 84.866 12.668 1.00 36.38 116 GLU A CA 1
ATOM 928 C C . GLU A 1 116 ? -16.149 83.470 13.125 1.00 36.38 116 GLU A C 1
ATOM 930 O O . GLU A 1 116 ? -16.452 82.614 12.308 1.00 36.38 116 GLU A O 1
ATOM 935 N N . HIS A 1 117 ? -16.259 83.123 14.419 1.00 35.03 117 HIS A N 1
ATOM 936 C CA . HIS A 1 117 ? -16.337 83.904 15.663 1.00 35.03 117 HIS A CA 1
ATOM 937 C C . HIS A 1 117 ? -15.956 83.027 16.893 1.00 35.03 117 HIS A C 1
ATOM 939 O O . HIS A 1 117 ? -16.122 81.806 16.837 1.00 35.03 117 HIS A O 1
ATOM 945 N N . VAL A 1 118 ? -15.591 83.706 17.999 1.00 36.66 118 VAL A N 1
ATOM 946 C CA . VAL A 1 118 ? -15.423 83.324 19.436 1.00 36.66 118 VAL A CA 1
ATOM 947 C C . VAL A 1 118 ? -13.994 83.452 19.959 1.00 36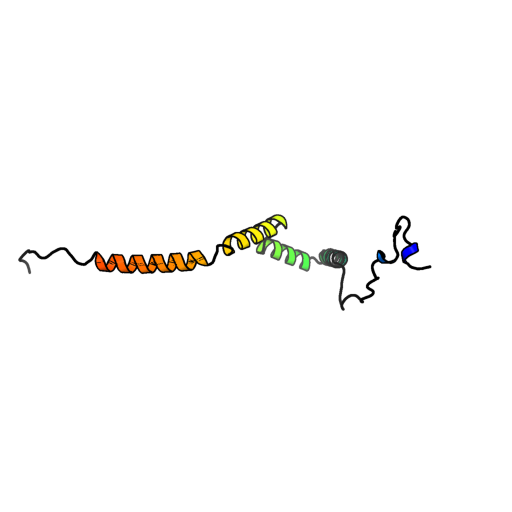.66 118 VAL A C 1
ATOM 949 O O . VAL A 1 118 ? -13.112 82.675 19.542 1.00 36.66 118 VAL A O 1
#

pLDDT: mean 71.78, std 19.35, range [32.91, 94.75]

Foldseek 3Di:
DDPQPVDPPDDDPDPVPPDDDPPPDDPVPDDDPVVVVVVVVVVCVDVVVVVVVVVCCVVVPDDDPVNVVVVVVVVCVVVVPDPVVVVVVVVVVVVVVVVVVVVVPDDDDDDDDDDDDD